Protein AF-A0A7S0HES2-F1 (afdb_monomer_lite)

Foldseek 3Di:
DAVPDPVVVVVLVVVLVVCVVDVPDDDDDDDPDPVVQVVCVSSVNDDDDDDDDDDDDDDDDDDPDDDPDVLVVQLVVVVCCQAPPPADEAEAEDDDDVSLVVSQVVNVVVCVVCPPVGFAEAEAEDDDPDDPVSNCCVVDDADPRYYYYYYYD

Organism: NCBI:txid3032

Sequence (153 aa):
AHERTIHTDVLFSLMKKAATKRPSLKLIVTSATMEAEKYSEYFNKCPVFTVPGRTFPVEVLYTKTPESDYLDAALITVMQIHLAEPPGDILLFLTGQEEIDTACQILFERMKSLGKLAPKLNIFPVYSTLPSEMQTRIFDPTPIGERKVIVAT

Secondary structure (DSSP, 8-state):
-TT--HHHHHHHHHHHHHHHH-TT-------SSS-HHHHHHHTTSPPP-PPPP-PPP------SS--S-HHHHHHHHHHHHHHHSPS--EEEE-SSHHHHHHHHHHHHHHHHHHGGGS--EEEEEE-TTS-HHHHHGGGSPPPTT-EEEEEE-

InterPro domains:
  IPR027417 P-loop containing nucleoside triphosphate hydrolase [G3DSA:3.40.50.300] (1-54)
  IPR027417 P-loop containing nucleoside triphosphate hydrolase [G3DSA:3.40.50.300] (55-153)
  IPR027417 P-loop containing nucleoside triphosphate hydrolase [SSF52540] (1-153)

Structure (mmCIF, N/CA/C/O backbone):
data_AF-A0A7S0HES2-F1
#
_entry.id   AF-A0A7S0HES2-F1
#
loop_
_atom_site.group_PDB
_atom_site.id
_atom_site.type_symbol
_atom_site.label_atom_id
_atom_site.label_alt_id
_atom_site.label_comp_id
_atom_site.label_asym_id
_atom_site.label_entity_id
_atom_site.label_seq_id
_atom_site.pdbx_PDB_ins_code
_atom_site.Cartn_x
_atom_site.Cartn_y
_atom_site.Cartn_z
_atom_site.occupancy
_atom_site.B_iso_or_equiv
_atom_site.auth_seq_id
_atom_site.auth_comp_id
_atom_site.auth_asym_id
_atom_site.auth_atom_id
_atom_site.pdbx_PDB_model_num
ATOM 1 N N . ALA A 1 1 ? -8.970 -0.747 14.345 1.00 69.19 1 ALA A N 1
ATOM 2 C CA . ALA A 1 1 ? -8.881 -1.939 15.223 1.00 69.19 1 ALA A CA 1
ATOM 3 C C . ALA A 1 1 ? -7.938 -3.014 14.677 1.00 69.19 1 ALA A C 1
ATOM 5 O O . ALA A 1 1 ? -7.226 -3.624 15.461 1.00 69.19 1 ALA A O 1
ATOM 6 N N . HIS A 1 2 ? -7.920 -3.242 13.360 1.00 77.81 2 HIS A N 1
ATOM 7 C CA . HIS A 1 2 ? -7.174 -4.335 12.730 1.00 77.81 2 HIS A CA 1
ATOM 8 C C . HIS A 1 2 ? -5.666 -4.368 13.042 1.00 77.81 2 HIS A C 1
ATOM 10 O O . HIS A 1 2 ? -5.155 -5.432 13.368 1.00 77.81 2 HIS A O 1
ATOM 16 N N . GLU A 1 3 ? -4.990 -3.219 13.014 1.00 73.69 3 GLU A N 1
ATOM 17 C CA . GLU A 1 3 ? -3.535 -3.114 13.229 1.00 73.69 3 GLU A CA 1
ATOM 18 C C . GLU A 1 3 ? -3.081 -3.371 14.678 1.00 73.69 3 GLU A C 1
ATOM 20 O O . GLU A 1 3 ? -1.886 -3.467 14.933 1.00 73.69 3 GLU A O 1
ATOM 25 N N . ARG A 1 4 ? -4.017 -3.481 15.639 1.00 78.88 4 ARG A N 1
ATOM 26 C CA . ARG A 1 4 ? -3.761 -3.864 17.047 1.00 78.88 4 ARG A CA 1
ATOM 27 C C . ARG A 1 4 ? -2.553 -3.170 17.700 1.00 78.88 4 ARG A C 1
ATOM 29 O O . ARG A 1 4 ? -1.735 -3.798 18.365 1.00 78.88 4 ARG A O 1
ATOM 36 N N . THR A 1 5 ? -2.459 -1.849 17.563 1.00 84.94 5 THR A N 1
ATOM 37 C CA . THR A 1 5 ? -1.416 -1.071 18.251 1.00 84.94 5 THR A CA 1
ATOM 38 C C . THR A 1 5 ? -1.645 -1.037 19.769 1.00 84.94 5 THR A C 1
ATOM 40 O O . THR A 1 5 ? -2.787 -1.084 20.233 1.00 84.94 5 THR A O 1
ATOM 43 N N . ILE A 1 6 ? -0.574 -0.868 20.560 1.00 87.31 6 ILE A N 1
ATOM 44 C CA . ILE A 1 6 ? -0.656 -0.753 22.035 1.00 87.31 6 ILE A CA 1
ATOM 45 C C . ILE A 1 6 ? -1.639 0.350 22.446 1.00 87.31 6 ILE A C 1
ATOM 47 O O . ILE A 1 6 ? -2.464 0.162 23.339 1.00 87.31 6 ILE A O 1
ATOM 51 N N . HIS A 1 7 ? -1.590 1.495 21.761 1.00 88.44 7 HIS A N 1
ATOM 52 C CA . HIS A 1 7 ? -2.504 2.607 22.006 1.00 88.44 7 HIS A CA 1
ATOM 53 C C . HIS A 1 7 ? -3.968 2.210 21.791 1.00 88.44 7 HIS A C 1
ATOM 55 O O . HIS A 1 7 ? -4.820 2.570 22.604 1.00 88.44 7 HIS A O 1
ATOM 61 N N . THR A 1 8 ? -4.258 1.437 20.740 1.00 89.31 8 THR A N 1
ATOM 62 C CA . THR A 1 8 ? -5.613 0.948 20.451 1.00 89.31 8 THR A CA 1
ATOM 63 C C . THR A 1 8 ? -6.108 0.006 21.547 1.00 89.31 8 THR A C 1
ATOM 65 O O . THR A 1 8 ? -7.229 0.166 22.028 1.00 89.31 8 THR A O 1
ATOM 68 N N . ASP A 1 9 ? -5.272 -0.928 22.001 1.00 88.44 9 ASP A N 1
ATOM 69 C CA . ASP A 1 9 ? -5.650 -1.907 23.028 1.00 88.44 9 ASP A CA 1
ATOM 70 C C . ASP A 1 9 ? -5.873 -1.245 24.402 1.00 88.44 9 ASP A C 1
ATOM 72 O O . ASP A 1 9 ? -6.863 -1.529 25.090 1.00 88.44 9 ASP A O 1
ATOM 76 N N . VAL A 1 10 ? -5.016 -0.288 24.783 1.00 93.12 10 VAL A N 1
ATOM 77 C CA . VAL A 1 10 ? -5.221 0.525 25.994 1.00 93.12 10 VAL A CA 1
ATOM 78 C C . VAL A 1 10 ? -6.516 1.329 25.877 1.00 93.12 10 VAL A C 1
ATOM 80 O O . VAL A 1 10 ? -7.336 1.301 26.802 1.00 93.12 10 VAL A O 1
ATOM 83 N N . LEU A 1 11 ? -6.747 1.984 24.734 1.00 93.88 11 LEU A N 1
ATOM 84 C CA . LEU A 1 11 ? -7.965 2.750 24.482 1.00 93.88 11 LEU A CA 1
ATOM 85 C C . LEU A 1 11 ? -9.216 1.868 24.586 1.00 93.88 11 LEU A C 1
ATOM 87 O O . LEU A 1 11 ? -10.184 2.275 25.222 1.00 93.88 11 LEU A O 1
ATOM 91 N N . PHE A 1 12 ? -9.203 0.646 24.051 1.00 93.25 12 PHE A N 1
ATOM 92 C CA . PHE A 1 12 ? -10.327 -0.288 24.163 1.00 93.25 12 PHE A CA 1
ATOM 93 C C . PHE A 1 12 ? -10.657 -0.632 25.613 1.00 93.25 12 PHE A C 1
ATOM 95 O O . PHE A 1 12 ? -11.827 -0.578 26.005 1.00 93.25 12 PHE A O 1
ATOM 102 N N . SER A 1 13 ? -9.638 -0.898 26.433 1.00 92.88 13 SER A N 1
ATOM 103 C CA . SER A 1 13 ? -9.838 -1.197 27.854 1.00 92.88 13 SER A CA 1
ATOM 104 C C . SER A 1 13 ? -10.454 -0.020 28.625 1.00 92.88 13 SER A C 1
ATOM 106 O O . SER A 1 13 ? -11.351 -0.213 29.455 1.00 92.88 13 SER A O 1
ATOM 108 N N . LEU A 1 14 ? -10.020 1.208 28.318 1.00 95.75 14 LEU A N 1
ATOM 109 C CA . LEU A 1 14 ? -10.524 2.436 28.930 1.00 95.75 14 LEU A CA 1
ATOM 110 C C . LEU A 1 14 ? -11.947 2.739 28.462 1.00 95.75 14 LEU A C 1
ATOM 112 O O . LEU A 1 14 ? -12.828 2.979 29.288 1.00 95.75 14 LEU A O 1
ATOM 116 N N . MET A 1 15 ? -12.196 2.665 27.153 1.00 95.19 15 MET A N 1
ATOM 117 C CA . MET A 1 15 ? -13.497 2.969 26.559 1.00 95.19 15 MET A CA 1
ATOM 118 C C . MET A 1 15 ? -14.563 1.959 26.980 1.00 95.19 15 MET A C 1
ATOM 120 O O . MET A 1 15 ? -15.687 2.368 27.267 1.00 95.19 15 MET A O 1
ATOM 124 N N . LYS A 1 16 ? -14.218 0.672 27.137 1.00 93.56 16 LYS A N 1
ATOM 125 C CA . LYS A 1 16 ? -15.136 -0.339 27.688 1.00 93.56 16 LYS A CA 1
ATOM 126 C C . LYS A 1 16 ? -15.610 0.034 29.098 1.00 93.56 16 LYS A C 1
ATOM 128 O O . LYS A 1 16 ? -16.801 -0.046 29.384 1.00 93.56 16 LYS A O 1
ATOM 133 N N . LYS A 1 17 ? -14.698 0.482 29.973 1.00 94.38 17 LYS A N 1
ATOM 134 C CA . LYS A 1 17 ? -15.035 0.946 31.335 1.00 94.38 17 LYS A CA 1
ATOM 135 C C . LYS A 1 17 ? -15.757 2.297 31.340 1.00 94.38 17 LYS A C 1
ATOM 137 O O . LYS A 1 17 ? -16.583 2.547 32.212 1.00 94.38 17 LYS A O 1
ATOM 142 N N . ALA A 1 18 ? -15.435 3.188 30.407 1.00 95.50 18 ALA A N 1
ATOM 143 C CA . ALA A 1 18 ? -16.074 4.497 30.310 1.00 95.50 18 ALA A CA 1
ATOM 144 C C . ALA A 1 18 ? -17.525 4.382 29.823 1.00 95.50 18 ALA A C 1
ATOM 146 O O . ALA A 1 18 ? -18.405 5.040 30.376 1.00 95.50 18 ALA A O 1
ATOM 147 N N . ALA A 1 19 ? -17.787 3.510 28.846 1.00 93.44 19 ALA A N 1
ATOM 148 C CA . ALA A 1 19 ? -19.120 3.278 28.297 1.00 93.44 19 ALA A CA 1
ATOM 149 C C . ALA A 1 19 ? -20.110 2.752 29.350 1.00 93.44 19 ALA A C 1
ATOM 151 O O . ALA A 1 19 ? -21.275 3.135 29.328 1.00 93.44 19 ALA A O 1
ATOM 152 N N . THR A 1 20 ? -19.656 1.948 30.322 1.00 90.12 20 THR A N 1
ATOM 153 C CA . THR A 1 20 ? -20.523 1.485 31.422 1.00 90.12 20 THR A CA 1
ATOM 154 C C . THR A 1 20 ? -20.836 2.581 32.441 1.00 90.12 20 THR A C 1
ATOM 156 O O . THR A 1 20 ? -21.916 2.577 33.025 1.00 90.12 20 THR A O 1
ATOM 159 N N . LYS A 1 21 ? -19.920 3.534 32.654 1.00 95.56 21 LYS A N 1
ATOM 160 C CA . LYS A 1 21 ? -20.103 4.650 33.601 1.00 95.56 21 LYS A CA 1
ATOM 161 C C . LYS A 1 21 ? -20.844 5.844 33.005 1.00 95.56 21 LYS A C 1
ATOM 163 O O . LYS A 1 21 ? -21.428 6.624 33.752 1.00 95.56 21 LYS A O 1
ATOM 168 N N . ARG A 1 22 ? -20.797 6.022 31.682 1.00 96.94 22 ARG A N 1
ATOM 169 C CA . ARG A 1 22 ? -21.390 7.167 30.985 1.00 96.94 22 ARG A CA 1
ATOM 170 C C . ARG A 1 22 ? -22.344 6.690 29.883 1.00 96.94 22 ARG A C 1
ATOM 172 O O . ARG A 1 22 ? -21.917 6.605 28.734 1.00 96.94 22 ARG A O 1
ATOM 179 N N . PRO A 1 23 ? -23.635 6.461 30.192 1.00 92.38 23 PRO A N 1
ATOM 180 C CA . PRO A 1 23 ? -24.612 5.934 29.230 1.00 92.38 23 PRO A CA 1
ATOM 181 C C . PRO A 1 23 ? -24.808 6.788 27.968 1.00 92.38 23 PRO A C 1
ATOM 183 O O . PRO A 1 23 ? -25.241 6.283 26.939 1.00 92.38 23 PRO A O 1
ATOM 186 N N . SER A 1 24 ? -24.482 8.085 28.022 1.00 96.50 24 SER A N 1
ATOM 187 C CA . SER A 1 24 ? -24.521 8.977 26.856 1.00 96.50 24 SER A CA 1
ATOM 188 C C . SER A 1 24 ? -23.344 8.794 25.885 1.00 96.50 24 SER A C 1
ATOM 190 O O . SER A 1 24 ? -23.390 9.313 24.770 1.00 96.50 24 SER A O 1
ATOM 192 N N . LEU A 1 25 ? -22.278 8.080 26.274 1.00 95.56 25 LEU A N 1
ATOM 193 C CA . LEU A 1 25 ? -21.149 7.774 25.396 1.00 95.56 25 LEU A CA 1
ATOM 194 C C . LEU A 1 25 ? -21.524 6.654 24.420 1.00 95.56 25 LEU A C 1
ATOM 196 O O . LEU A 1 25 ? -21.838 5.543 24.835 1.00 95.56 25 LEU A O 1
ATOM 200 N N . LYS A 1 26 ? -21.395 6.924 23.120 1.00 94.00 26 LYS A N 1
ATOM 201 C CA . LYS A 1 26 ? -21.482 5.906 22.068 1.00 94.00 26 LYS A CA 1
ATOM 202 C C . LYS A 1 26 ? -20.077 5.559 21.579 1.00 94.00 26 LYS A C 1
ATOM 204 O O . LYS A 1 26 ? -19.277 6.460 21.339 1.00 94.00 26 LYS A O 1
ATOM 209 N N . LEU A 1 27 ? -19.789 4.267 21.439 1.00 93.12 27 LEU A N 1
ATOM 210 C CA . LEU A 1 27 ? -18.521 3.748 20.927 1.00 93.12 27 LEU A CA 1
ATOM 211 C C . LEU A 1 27 ? -18.782 2.992 19.625 1.00 93.12 27 LEU A C 1
ATOM 213 O O . LEU A 1 27 ? -19.614 2.090 19.596 1.00 93.12 27 LEU A O 1
ATOM 217 N N . ILE A 1 28 ? -18.058 3.358 18.569 1.00 93.94 28 ILE A N 1
ATOM 218 C CA . ILE A 1 28 ? -1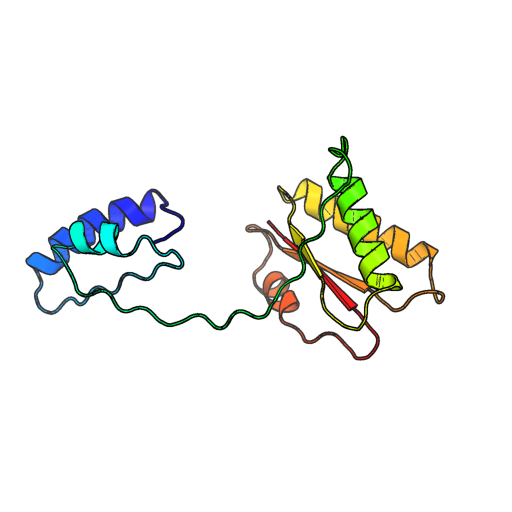8.056 2.654 17.286 1.00 93.94 28 ILE A CA 1
ATOM 219 C C . ILE A 1 28 ? -16.637 2.141 17.064 1.00 93.94 28 ILE A C 1
ATOM 221 O O . ILE A 1 28 ? -15.686 2.920 17.102 1.00 93.94 28 ILE A O 1
ATOM 225 N N . VAL A 1 29 ? -16.497 0.834 16.852 1.00 91.75 29 VAL A N 1
ATOM 226 C CA . VAL A 1 29 ? -15.213 0.190 16.562 1.00 91.75 29 VAL A CA 1
ATOM 227 C C . VAL A 1 29 ? -15.221 -0.250 15.105 1.00 91.75 29 VAL A C 1
ATOM 229 O O . VAL A 1 29 ? -16.055 -1.057 14.710 1.00 91.75 29 VAL A O 1
ATOM 232 N N . THR A 1 30 ? -14.294 0.278 14.309 1.00 91.38 30 THR A N 1
ATOM 233 C CA . THR A 1 30 ? -14.131 -0.084 12.896 1.00 91.38 30 THR A CA 1
ATOM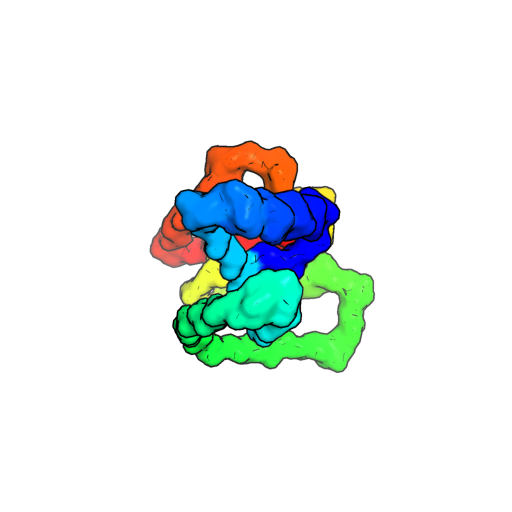 234 C C . THR A 1 30 ? -12.936 -1.027 12.706 1.00 91.38 30 THR A C 1
ATOM 236 O O . THR A 1 30 ? -11.850 -0.838 13.278 1.00 91.38 30 THR A O 1
ATOM 239 N N . SER A 1 31 ? -13.137 -2.075 11.904 1.00 86.19 31 SER A N 1
ATOM 240 C CA . SER A 1 31 ? -12.114 -3.055 11.525 1.00 86.19 31 SER A CA 1
ATOM 241 C C . SER A 1 31 ? -12.253 -3.419 10.050 1.00 86.19 31 SER A C 1
ATOM 243 O O . SER A 1 31 ? -13.369 -3.493 9.547 1.00 86.19 31 SER A O 1
ATOM 245 N N . ALA A 1 32 ? -11.123 -3.655 9.384 1.00 82.25 32 ALA A N 1
ATOM 246 C CA . ALA A 1 32 ? -11.074 -4.119 7.997 1.00 82.25 32 ALA A CA 1
ATOM 247 C C . ALA A 1 32 ? -11.096 -5.657 7.874 1.00 82.25 32 ALA A C 1
ATOM 249 O O . ALA A 1 32 ? -11.211 -6.181 6.772 1.00 82.25 32 ALA A O 1
ATOM 250 N N . THR A 1 33 ? -10.981 -6.390 8.988 1.00 72.50 33 THR A N 1
ATOM 251 C CA . THR A 1 33 ? -10.950 -7.861 8.993 1.00 72.50 33 THR A CA 1
ATOM 252 C C . THR A 1 33 ? -12.277 -8.506 9.340 1.00 72.50 33 THR A C 1
ATOM 254 O O . THR A 1 33 ? -13.093 -7.936 10.062 1.00 72.50 33 THR A O 1
ATOM 257 N N . MET A 1 34 ? -12.412 -9.768 8.919 1.00 61.31 34 MET A N 1
ATOM 258 C CA . MET A 1 34 ? -13.519 -10.655 9.283 1.00 61.31 34 MET A CA 1
ATOM 259 C C . MET A 1 34 ? -13.488 -11.139 10.742 1.00 61.31 34 MET A C 1
ATOM 261 O O . MET A 1 34 ? -14.321 -11.946 11.105 1.00 61.31 34 MET A O 1
ATOM 265 N N . GLU A 1 35 ? -12.563 -10.686 11.597 1.00 78.19 35 GLU A N 1
ATOM 266 C CA . GLU A 1 35 ? -12.520 -11.107 13.012 1.00 78.19 35 GLU A CA 1
ATOM 267 C C . GLU A 1 35 ? -13.421 -10.248 13.924 1.00 78.19 35 GLU A C 1
ATOM 269 O O . GLU A 1 35 ? -13.092 -9.980 15.086 1.00 78.19 35 GLU A O 1
ATOM 274 N N . ALA A 1 36 ? -14.540 -9.750 13.397 1.00 84.81 36 ALA A N 1
ATOM 275 C CA . ALA A 1 36 ? -15.434 -8.837 14.107 1.00 84.81 36 ALA A CA 1
ATOM 276 C C . ALA A 1 36 ? -16.042 -9.474 15.371 1.00 84.81 36 ALA A C 1
ATOM 278 O O . ALA A 1 36 ? -16.318 -8.784 16.356 1.00 84.81 36 ALA A O 1
ATOM 279 N N . GLU A 1 37 ? -16.178 -10.797 15.376 1.00 88.25 37 GLU A N 1
ATOM 280 C CA . GLU A 1 37 ? -16.730 -11.604 16.460 1.00 88.25 37 GLU A CA 1
ATOM 281 C C . GLU A 1 37 ? -15.886 -11.491 17.732 1.00 88.25 37 GLU A C 1
ATOM 283 O O . GLU A 1 37 ? -16.440 -11.283 18.810 1.00 88.25 37 GLU A O 1
ATOM 288 N N . LYS A 1 38 ? -14.549 -11.507 17.621 1.00 89.50 38 LYS A N 1
ATOM 289 C CA . LYS A 1 38 ? -13.652 -11.349 18.783 1.00 89.50 38 LYS A CA 1
ATOM 290 C C . LYS A 1 38 ? -13.864 -9.997 19.470 1.00 89.50 38 LYS A C 1
ATOM 292 O O . LYS A 1 38 ? -13.853 -9.902 20.699 1.00 89.50 38 LYS A O 1
ATOM 297 N N . TYR A 1 39 ? -14.080 -8.941 18.683 1.00 89.75 39 TYR A N 1
ATOM 298 C CA . TYR A 1 39 ? -14.388 -7.616 19.222 1.00 89.75 39 TYR A CA 1
ATOM 299 C C . TYR A 1 39 ? -15.786 -7.566 19.827 1.00 89.75 39 TYR A C 1
ATOM 301 O O . TYR A 1 39 ? -15.950 -6.990 20.900 1.00 89.75 39 TYR A O 1
ATOM 309 N N . SER A 1 40 ? -16.775 -8.192 19.184 1.00 91.69 40 SER A N 1
ATOM 310 C CA . SER A 1 40 ? -18.125 -8.301 19.735 1.00 91.69 40 SER A CA 1
ATOM 311 C C . SER A 1 40 ? -18.103 -8.960 21.112 1.00 91.69 40 SER A C 1
ATOM 313 O O . SER A 1 40 ? -18.592 -8.372 22.077 1.00 91.69 40 SER A O 1
ATOM 315 N N . GLU A 1 41 ? -17.454 -10.119 21.247 1.00 93.25 41 GLU A N 1
ATOM 316 C CA . GLU A 1 41 ? -17.285 -10.818 22.524 1.00 93.25 41 GLU A CA 1
ATOM 317 C C . GLU A 1 41 ? -16.596 -9.937 23.570 1.00 93.25 41 GLU A C 1
ATOM 319 O O . GLU A 1 41 ? -17.094 -9.795 24.693 1.00 93.25 41 GLU A O 1
ATOM 324 N N . TYR A 1 42 ? -15.501 -9.270 23.191 1.00 92.06 42 TYR A N 1
ATOM 325 C CA . TYR A 1 42 ? -14.800 -8.346 24.079 1.00 92.06 42 TYR A CA 1
ATOM 326 C C . TYR A 1 42 ? -15.691 -7.181 24.533 1.00 92.06 42 TYR A C 1
ATOM 328 O O . TYR A 1 42 ? -15.650 -6.805 25.706 1.00 92.06 42 TYR A O 1
ATOM 336 N N . PHE A 1 43 ? -16.528 -6.627 23.656 1.00 93.31 43 PHE A N 1
ATOM 337 C CA . PHE A 1 43 ? -17.452 -5.528 23.950 1.00 93.31 43 PHE A CA 1
ATOM 338 C C . PHE A 1 43 ? -18.860 -6.018 24.331 1.00 93.31 43 PHE A C 1
ATOM 340 O O . PHE A 1 43 ? -19.862 -5.400 23.979 1.00 93.31 43 PHE A O 1
ATOM 347 N N . ASN A 1 44 ? -18.935 -7.087 25.132 1.00 91.69 44 ASN A N 1
ATOM 348 C CA . ASN A 1 44 ? -20.171 -7.604 25.736 1.00 91.69 44 ASN A CA 1
ATOM 349 C C . ASN A 1 44 ? -21.226 -8.049 24.704 1.00 91.69 44 ASN A C 1
ATOM 351 O O . ASN A 1 44 ? -22.411 -7.762 24.864 1.00 91.69 44 ASN A O 1
ATOM 355 N N . LYS A 1 45 ? -20.796 -8.759 23.657 1.00 93.81 45 LYS A N 1
ATOM 356 C CA . LYS A 1 45 ? -21.631 -9.221 22.535 1.00 93.81 45 LYS A CA 1
ATOM 357 C C . LYS A 1 45 ? -22.334 -8.068 21.810 1.00 93.81 45 LYS A C 1
ATOM 359 O O . LYS A 1 45 ? -23.523 -8.150 21.503 1.00 93.81 45 LYS A O 1
ATOM 364 N N . CYS A 1 46 ? -21.616 -6.968 21.567 1.00 93.12 46 CYS A N 1
ATOM 365 C CA . CYS A 1 46 ? -22.184 -5.834 20.842 1.00 93.12 46 CYS A CA 1
ATOM 366 C C . CYS A 1 46 ? -22.565 -6.226 19.399 1.00 93.12 46 CYS A C 1
ATOM 368 O O . CYS A 1 46 ? -21.902 -7.084 18.808 1.00 93.12 46 CYS A O 1
ATOM 370 N N . PRO A 1 47 ? -23.586 -5.591 18.797 1.00 94.38 47 PRO A N 1
ATOM 371 C CA . PRO A 1 47 ? -23.960 -5.865 17.414 1.00 94.38 47 PRO A CA 1
ATOM 372 C C . PRO A 1 47 ? -22.792 -5.643 16.450 1.00 94.38 47 PRO A C 1
ATOM 374 O O . PRO A 1 47 ? -22.049 -4.668 16.579 1.00 94.38 47 PRO A O 1
ATOM 377 N N . VAL A 1 48 ? -22.662 -6.535 15.470 1.00 93.06 48 VAL A N 1
ATOM 378 C CA . VAL A 1 48 ? -21.696 -6.413 14.375 1.00 93.06 48 VAL A CA 1
ATOM 379 C C . VAL A 1 48 ? -22.434 -5.933 13.134 1.00 93.06 48 VAL A C 1
ATOM 381 O O . VAL A 1 48 ? -23.474 -6.480 12.771 1.00 93.06 48 VAL A O 1
ATOM 384 N N . PHE A 1 49 ? -21.893 -4.903 12.489 1.00 91.69 49 PHE A N 1
ATOM 385 C CA . PHE A 1 49 ? -22.396 -4.395 11.220 1.00 91.69 49 PHE A CA 1
ATOM 386 C C . PHE A 1 49 ? -21.321 -4.561 10.149 1.00 91.69 49 PHE A C 1
ATOM 388 O O . PHE A 1 49 ? -20.251 -3.958 10.244 1.00 91.69 49 PHE A O 1
ATOM 395 N N . THR A 1 50 ? -21.619 -5.371 9.136 1.00 89.12 50 THR A N 1
ATOM 396 C CA . THR A 1 50 ? -20.696 -5.669 8.038 1.00 89.12 50 THR A CA 1
ATOM 397 C C . THR A 1 50 ? -21.109 -4.891 6.800 1.00 89.12 50 THR A C 1
ATOM 399 O O . THR A 1 50 ? -22.223 -5.045 6.303 1.00 89.12 50 THR A O 1
ATOM 402 N N . VAL A 1 51 ? -20.195 -4.076 6.279 1.00 87.19 51 VAL A N 1
ATOM 403 C CA . VAL A 1 51 ? -20.360 -3.448 4.967 1.00 87.19 51 VAL A CA 1
ATOM 404 C C . VAL A 1 51 ? -19.774 -4.403 3.926 1.00 87.19 51 VAL A C 1
ATOM 406 O O . VAL A 1 51 ? -18.580 -4.694 4.006 1.00 87.19 51 VAL A O 1
ATOM 409 N N . PRO A 1 52 ? -20.570 -4.919 2.971 1.00 83.12 52 PRO A N 1
ATOM 410 C CA . PRO A 1 52 ? -20.040 -5.793 1.937 1.00 83.12 52 PRO A CA 1
ATOM 411 C C . PRO A 1 52 ? -19.023 -5.022 1.094 1.00 83.12 52 PRO A C 1
ATOM 413 O O . PRO A 1 52 ? -19.320 -3.952 0.555 1.00 83.12 52 PRO A O 1
ATOM 416 N N . GLY A 1 53 ? -17.812 -5.567 0.996 1.00 80.00 53 GLY A N 1
ATOM 417 C CA . GLY A 1 53 ? -16.795 -5.042 0.097 1.00 80.00 53 GLY A CA 1
ATOM 418 C C . GLY A 1 53 ? -17.222 -5.208 -1.361 1.00 80.00 53 GLY A C 1
ATOM 419 O O . GLY A 1 53 ? -17.926 -6.153 -1.716 1.00 80.00 53 GLY A O 1
ATOM 420 N N . ARG A 1 54 ? -16.774 -4.291 -2.218 1.00 81.75 54 ARG A N 1
ATOM 421 C CA . ARG A 1 54 ? -16.770 -4.501 -3.667 1.00 81.75 54 ARG A CA 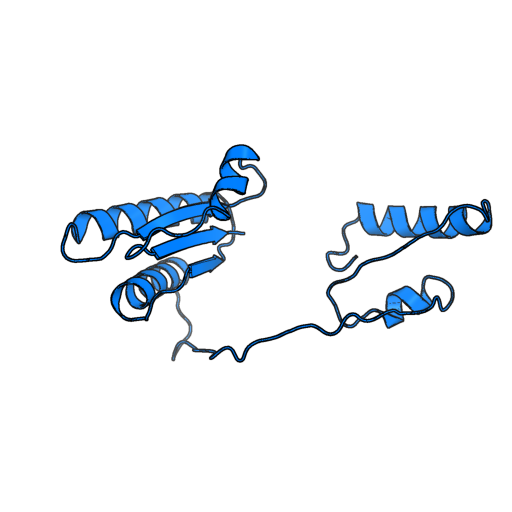1
ATOM 422 C C . ARG A 1 54 ? -15.354 -4.884 -4.054 1.00 81.75 54 ARG A C 1
ATOM 424 O O . ARG A 1 54 ? -14.468 -4.037 -4.023 1.00 81.75 54 ARG A O 1
ATOM 431 N N . THR A 1 55 ? -15.143 -6.154 -4.365 1.00 83.00 55 THR A N 1
ATOM 432 C CA . THR A 1 55 ? -13.892 -6.621 -4.956 1.00 83.00 55 THR A CA 1
ATOM 433 C C . THR A 1 55 ? -14.079 -6.763 -6.459 1.00 83.00 55 THR A C 1
ATOM 435 O O . THR A 1 55 ? -15.167 -7.079 -6.943 1.00 83.00 55 THR A O 1
ATOM 438 N N . PHE A 1 56 ? -13.012 -6.501 -7.201 1.00 88.12 56 PHE A N 1
ATOM 439 C CA . PHE A 1 56 ? -12.911 -6.861 -8.608 1.00 88.12 56 PHE A CA 1
ATOM 440 C C . PHE A 1 56 ? -12.032 -8.111 -8.706 1.00 88.12 56 PHE A C 1
ATOM 442 O O . PHE A 1 56 ? -11.197 -8.322 -7.821 1.00 88.12 56 PHE A O 1
ATOM 449 N N . PRO A 1 57 ? -12.221 -8.971 -9.718 1.00 92.00 57 PRO A N 1
ATOM 450 C CA . PRO A 1 57 ? -11.304 -10.079 -9.941 1.00 92.00 57 PRO A CA 1
ATOM 451 C C . PRO A 1 57 ? -9.893 -9.528 -10.175 1.00 92.00 57 PRO A C 1
ATOM 453 O O . PRO A 1 57 ? -9.706 -8.628 -10.991 1.00 92.00 57 PRO A O 1
ATOM 456 N N . VAL A 1 58 ? -8.918 -10.062 -9.441 1.00 93.06 58 VAL A N 1
ATOM 457 C CA . VAL A 1 58 ? -7.497 -9.725 -9.575 1.00 93.06 58 VAL A CA 1
ATOM 458 C C . VAL A 1 58 ? -6.766 -10.993 -9.982 1.00 93.06 58 VAL A C 1
ATOM 460 O O . VAL A 1 58 ? -6.879 -12.017 -9.307 1.00 93.06 58 VAL A O 1
ATOM 463 N N . GLU A 1 59 ? -6.043 -10.931 -11.094 1.00 95.31 59 GLU A N 1
ATOM 464 C CA . GLU A 1 59 ? -5.147 -12.005 -11.506 1.00 95.31 59 GLU A CA 1
ATOM 465 C C . GLU A 1 59 ? -3.885 -11.985 -10.638 1.00 95.31 59 GLU A C 1
ATOM 467 O O . GLU A 1 59 ? -3.296 -10.929 -10.407 1.00 95.31 59 GLU A O 1
ATOM 472 N N . VAL A 1 60 ? -3.483 -13.155 -10.137 1.00 96.31 60 VAL A N 1
ATOM 473 C CA . VAL A 1 60 ? -2.303 -13.301 -9.280 1.00 96.31 60 VAL A CA 1
ATOM 474 C C . VAL A 1 60 ? -1.233 -14.067 -10.040 1.00 96.31 60 VAL A C 1
ATOM 476 O O . VAL A 1 60 ? -1.432 -15.221 -10.420 1.00 96.31 60 VAL A O 1
ATOM 479 N N . LEU A 1 61 ? -0.090 -13.416 -10.236 1.00 96.44 61 LEU A N 1
ATOM 480 C CA . LEU A 1 61 ? 1.075 -13.977 -10.907 1.00 96.44 61 LEU A CA 1
ATOM 481 C C . LEU A 1 61 ? 2.153 -14.309 -9.871 1.00 96.44 61 LEU A C 1
ATOM 483 O O . LEU A 1 61 ? 2.376 -13.551 -8.928 1.00 96.44 61 LEU A O 1
ATOM 487 N N . TYR A 1 62 ? 2.831 -15.439 -10.065 1.00 96.62 62 TYR A N 1
ATOM 488 C CA . TYR A 1 62 ? 3.904 -15.912 -9.191 1.00 96.62 62 TYR A CA 1
ATOM 489 C C . TYR A 1 62 ? 5.199 -16.063 -9.982 1.00 96.62 62 TYR A C 1
ATOM 491 O O . TYR A 1 62 ? 5.186 -16.472 -11.147 1.00 96.62 62 TYR A O 1
ATOM 499 N N . THR A 1 63 ? 6.331 -15.790 -9.338 1.00 96.25 63 THR A N 1
ATOM 500 C CA . THR A 1 63 ? 7.632 -16.152 -9.898 1.00 96.25 63 THR A CA 1
ATOM 501 C C . THR A 1 63 ? 7.759 -17.675 -9.960 1.00 96.25 63 THR A C 1
ATOM 503 O O . THR A 1 63 ? 7.179 -18.410 -9.159 1.00 96.25 63 THR A O 1
ATOM 506 N N . LYS A 1 64 ? 8.517 -18.184 -10.938 1.00 95.19 64 LYS A N 1
ATOM 507 C CA . LYS A 1 64 ? 8.731 -19.637 -11.085 1.00 95.19 64 LYS A CA 1
ATOM 508 C C . LYS A 1 64 ? 9.584 -20.208 -9.954 1.00 95.19 64 LYS A C 1
ATOM 510 O O . LYS A 1 64 ? 9.435 -21.372 -9.594 1.00 95.19 64 LYS A O 1
ATOM 515 N N . THR A 1 65 ? 10.490 -19.392 -9.432 1.00 96.31 65 THR A N 1
ATOM 516 C CA . THR A 1 65 ? 11.426 -19.724 -8.360 1.00 96.31 65 THR A CA 1
ATOM 517 C C . THR A 1 65 ? 11.539 -18.544 -7.395 1.00 96.31 65 THR A C 1
ATOM 519 O O . THR A 1 65 ? 11.222 -17.417 -7.781 1.00 96.31 65 THR A O 1
ATOM 522 N N . PRO A 1 66 ? 11.981 -18.769 -6.147 1.00 96.38 66 PRO A N 1
ATOM 523 C CA . PRO A 1 66 ? 12.285 -17.680 -5.224 1.00 96.38 66 PRO A CA 1
ATOM 524 C C . PRO A 1 66 ? 13.354 -16.743 -5.798 1.00 96.38 66 PRO A C 1
ATOM 526 O O . PRO A 1 66 ? 14.373 -17.214 -6.302 1.00 96.38 66 PRO A O 1
ATOM 529 N N . GLU A 1 67 ? 13.125 -15.436 -5.693 1.00 95.94 67 GLU A N 1
ATOM 530 C CA . GLU A 1 67 ? 14.080 -14.407 -6.109 1.00 95.94 67 GLU A CA 1
ATOM 531 C C . GLU A 1 67 ? 15.015 -14.063 -4.946 1.00 95.94 67 GLU A C 1
ATOM 533 O O . GLU A 1 67 ? 14.559 -13.812 -3.830 1.00 95.94 67 GLU A O 1
ATOM 538 N N . SER A 1 68 ? 16.327 -14.059 -5.194 1.00 95.56 68 SER A N 1
ATOM 539 C CA . SER A 1 68 ? 17.319 -13.681 -4.177 1.00 95.56 68 SER A CA 1
ATOM 540 C C . SER A 1 68 ? 17.368 -12.173 -3.935 1.00 95.56 68 SER A C 1
ATOM 542 O O . SER A 1 68 ? 17.690 -11.747 -2.830 1.00 95.56 68 SER A O 1
ATOM 544 N N . ASP A 1 69 ? 17.052 -11.384 -4.964 1.00 96.44 69 ASP A N 1
ATOM 545 C CA . ASP A 1 69 ? 16.940 -9.927 -4.906 1.00 96.44 69 ASP A CA 1
ATOM 546 C C . ASP A 1 69 ? 15.513 -9.527 -5.300 1.00 96.44 69 ASP A C 1
ATOM 548 O O . ASP A 1 69 ? 15.180 -9.365 -6.476 1.00 96.44 69 ASP A O 1
ATOM 552 N N . TYR A 1 70 ? 14.638 -9.423 -4.298 1.00 96.44 70 TYR A N 1
ATOM 553 C CA . TYR A 1 70 ? 13.245 -9.050 -4.536 1.00 96.44 70 TYR A CA 1
ATOM 554 C C . TYR A 1 70 ? 13.106 -7.594 -4.988 1.00 96.44 70 TYR A C 1
ATOM 556 O O . TYR A 1 70 ? 12.120 -7.269 -5.649 1.00 96.44 70 TYR A O 1
ATOM 564 N N . LEU A 1 71 ? 14.057 -6.720 -4.632 1.00 96.50 71 LEU A N 1
ATOM 565 C CA . LEU A 1 71 ? 14.002 -5.311 -4.993 1.00 96.50 71 LEU A CA 1
ATOM 566 C C . LEU A 1 71 ? 14.202 -5.178 -6.500 1.00 96.50 71 LEU A C 1
ATOM 568 O O . LEU A 1 71 ? 13.346 -4.607 -7.175 1.00 96.50 71 LEU A O 1
ATOM 572 N N . ASP A 1 72 ? 15.265 -5.765 -7.052 1.00 96.38 72 ASP A N 1
ATOM 573 C CA . ASP A 1 72 ? 15.489 -5.726 -8.500 1.00 96.38 72 ASP A CA 1
ATOM 574 C C . ASP A 1 72 ? 14.354 -6.415 -9.273 1.00 96.38 72 ASP A C 1
ATOM 576 O O . ASP A 1 72 ? 13.823 -5.838 -10.228 1.00 96.38 72 ASP A O 1
ATOM 580 N N . ALA A 1 73 ? 13.895 -7.583 -8.810 1.00 97.50 73 ALA A N 1
ATOM 581 C CA . ALA A 1 73 ? 12.768 -8.292 -9.419 1.00 97.50 73 ALA A CA 1
ATOM 582 C C . ALA A 1 73 ? 11.481 -7.444 -9.435 1.00 97.50 73 ALA A C 1
ATOM 584 O O . ALA A 1 73 ? 10.775 -7.383 -10.451 1.00 97.50 73 ALA A O 1
ATOM 585 N N . ALA A 1 74 ? 11.187 -6.733 -8.344 1.00 97.94 74 ALA A N 1
ATOM 586 C CA . ALA A 1 74 ? 10.047 -5.830 -8.267 1.00 97.94 74 ALA A CA 1
ATOM 587 C C . ALA A 1 74 ? 10.192 -4.648 -9.236 1.00 97.94 74 ALA A C 1
ATOM 589 O O . ALA A 1 74 ? 9.255 -4.335 -9.972 1.00 97.94 74 ALA A O 1
ATOM 590 N N . LEU A 1 75 ? 11.375 -4.032 -9.310 1.00 98.06 75 LEU A N 1
ATOM 591 C CA . LEU A 1 75 ? 11.644 -2.931 -10.237 1.00 98.06 75 LEU A CA 1
ATOM 592 C C . LEU A 1 75 ? 11.553 -3.367 -11.704 1.00 98.06 75 LEU A C 1
ATOM 594 O O . LEU A 1 75 ? 11.054 -2.614 -12.542 1.00 98.06 75 LEU A O 1
ATOM 598 N N . ILE A 1 76 ? 12.017 -4.574 -12.035 1.00 97.12 76 ILE A N 1
ATOM 599 C CA . ILE A 1 76 ? 11.847 -5.165 -13.369 1.00 97.12 76 ILE A CA 1
ATOM 600 C C . ILE A 1 76 ? 10.358 -5.348 -13.676 1.00 97.12 76 ILE A C 1
ATOM 602 O O . ILE A 1 76 ? 9.910 -4.966 -14.757 1.00 97.12 76 ILE A O 1
ATOM 606 N N . THR A 1 77 ? 9.586 -5.859 -12.718 1.00 98.12 77 THR A N 1
ATOM 607 C CA . THR A 1 77 ? 8.140 -6.072 -12.872 1.00 98.12 77 THR A CA 1
ATOM 608 C C . THR A 1 77 ? 7.401 -4.752 -13.112 1.00 98.12 77 THR A C 1
ATOM 610 O O . THR A 1 77 ? 6.591 -4.665 -14.033 1.00 98.12 77 THR A O 1
ATOM 613 N N . VAL A 1 78 ? 7.732 -3.686 -12.371 1.00 98.31 78 VAL A N 1
ATOM 614 C CA . VAL A 1 78 ? 7.185 -2.332 -12.603 1.00 98.31 78 VAL A CA 1
ATOM 615 C C . VAL A 1 78 ? 7.448 -1.871 -14.038 1.00 98.31 78 VAL A C 1
ATOM 617 O O . VAL A 1 78 ? 6.540 -1.371 -14.702 1.00 98.31 78 VAL A O 1
ATOM 620 N N . MET A 1 79 ? 8.671 -2.059 -14.538 1.00 97.50 79 MET A N 1
ATOM 621 C CA . MET A 1 79 ? 9.035 -1.668 -15.902 1.00 97.50 79 MET A CA 1
ATOM 622 C C . MET A 1 79 ? 8.299 -2.498 -16.959 1.00 97.50 79 MET A C 1
ATOM 624 O O . MET A 1 79 ? 7.846 -1.945 -17.958 1.00 97.50 79 MET A O 1
ATOM 628 N N . GLN A 1 80 ? 8.146 -3.806 -16.744 1.00 96.50 80 GLN A N 1
ATOM 629 C CA . GLN A 1 80 ? 7.392 -4.681 -17.645 1.00 96.50 80 GLN A CA 1
ATOM 630 C C . GLN A 1 80 ? 5.921 -4.265 -17.725 1.00 96.50 80 GLN A C 1
ATOM 632 O O . GLN A 1 80 ? 5.411 -4.061 -18.825 1.00 96.50 80 GLN A O 1
ATOM 637 N N . ILE A 1 81 ? 5.276 -4.047 -16.574 1.00 97.50 81 ILE A N 1
ATOM 638 C CA . ILE A 1 81 ? 3.892 -3.565 -16.505 1.00 97.50 81 ILE A CA 1
ATOM 639 C C . ILE A 1 81 ? 3.768 -2.219 -17.220 1.00 97.50 81 ILE A C 1
ATOM 641 O O . ILE A 1 81 ? 2.869 -2.025 -18.034 1.00 97.50 81 ILE A O 1
ATOM 645 N N . HIS A 1 82 ? 4.693 -1.292 -16.966 1.00 97.06 82 HIS A N 1
ATOM 646 C CA . HIS A 1 82 ? 4.659 0.030 -17.586 1.00 97.06 82 HIS A CA 1
ATOM 647 C C . HIS A 1 82 ? 4.660 -0.022 -19.118 1.00 97.06 82 HIS A C 1
ATOM 649 O O . HIS A 1 82 ? 3.923 0.732 -19.757 1.00 97.06 82 HIS A O 1
ATOM 655 N N . LEU A 1 83 ? 5.461 -0.922 -19.690 1.00 94.81 83 LEU A N 1
ATOM 656 C CA . LEU A 1 83 ? 5.698 -1.014 -21.130 1.00 94.81 83 LEU A CA 1
ATOM 657 C C . LEU A 1 83 ? 4.712 -1.923 -21.878 1.00 94.81 83 LEU A C 1
ATOM 659 O O . LEU A 1 83 ? 4.484 -1.688 -23.063 1.00 94.81 83 LEU A O 1
ATOM 663 N N . ALA A 1 84 ? 4.172 -2.956 -21.228 1.00 95.44 84 ALA A N 1
ATOM 664 C CA . ALA A 1 84 ? 3.394 -4.002 -21.896 1.00 95.44 84 ALA A CA 1
ATOM 665 C C . ALA A 1 84 ? 1.903 -4.014 -21.530 1.00 95.44 84 ALA A C 1
ATOM 667 O O . ALA A 1 84 ? 1.083 -4.402 -22.362 1.00 95.44 84 ALA A O 1
ATOM 668 N N . GLU A 1 85 ? 1.538 -3.590 -20.318 1.00 96.06 85 GLU A N 1
ATOM 669 C CA . GLU A 1 85 ? 0.152 -3.665 -19.847 1.00 96.06 85 GLU A CA 1
ATOM 670 C C . GLU A 1 85 ? -0.674 -2.453 -20.307 1.00 96.06 85 GLU A C 1
ATOM 672 O O . GLU A 1 85 ? -0.124 -1.368 -20.529 1.00 96.06 85 GLU A O 1
ATOM 677 N N . PRO A 1 86 ? -2.011 -2.573 -20.411 1.00 95.00 86 PRO A N 1
ATOM 678 C CA . PRO A 1 86 ? -2.890 -1.441 -20.692 1.00 95.00 86 PRO A CA 1
ATOM 679 C C . PRO A 1 86 ? -2.820 -0.356 -19.595 1.00 95.00 86 PRO A C 1
ATOM 681 O O . PRO A 1 86 ? -2.186 -0.551 -18.549 1.00 95.00 86 PRO A O 1
ATOM 684 N N . PRO A 1 87 ? -3.464 0.811 -19.812 1.00 94.50 87 PRO A N 1
ATOM 685 C CA . PRO A 1 87 ? -3.487 1.893 -18.834 1.00 94.50 87 PRO A CA 1
ATOM 686 C C . PRO A 1 87 ? -3.966 1.442 -17.449 1.00 94.50 87 PRO A C 1
ATOM 688 O O . PRO A 1 87 ? -4.997 0.786 -17.317 1.00 94.50 87 PRO A O 1
ATOM 691 N N . GLY A 1 88 ? -3.222 1.846 -16.421 1.00 95.25 88 GLY A N 1
ATOM 692 C CA . GLY A 1 88 ? -3.492 1.536 -15.021 1.00 95.25 88 GLY A CA 1
ATOM 693 C C . GLY A 1 88 ? -2.291 1.887 -14.147 1.00 95.25 88 GLY A C 1
ATOM 694 O O . GLY A 1 88 ? -1.144 1.688 -14.558 1.00 95.25 88 GLY A O 1
ATOM 695 N N . ASP A 1 89 ? -2.554 2.429 -12.961 1.00 97.56 89 ASP A N 1
ATOM 696 C CA . ASP A 1 89 ? -1.508 2.803 -12.009 1.00 97.56 89 ASP A CA 1
ATOM 697 C C . ASP A 1 89 ? -0.893 1.568 -11.340 1.00 97.56 89 ASP A C 1
ATOM 699 O O . ASP A 1 89 ? -1.518 0.512 -11.238 1.00 97.56 89 ASP A O 1
ATOM 703 N N . ILE A 1 90 ? 0.342 1.715 -10.868 1.00 98.31 90 ILE A N 1
ATOM 704 C CA . ILE A 1 90 ? 1.098 0.664 -10.189 1.00 98.31 90 ILE A CA 1
ATOM 705 C C . ILE A 1 90 ? 1.236 1.032 -8.712 1.00 98.31 90 ILE A C 1
ATOM 707 O O . ILE A 1 90 ? 1.592 2.162 -8.381 1.00 98.31 90 ILE A O 1
ATOM 711 N N . LEU A 1 91 ? 1.002 0.062 -7.830 1.00 98.19 91 LEU A N 1
ATOM 712 C CA . LEU A 1 91 ? 1.315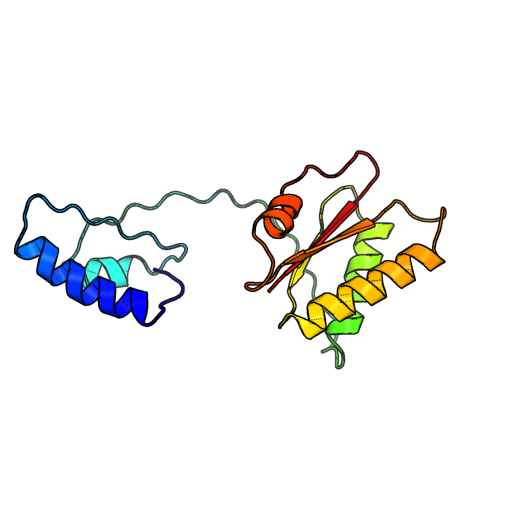 0.155 -6.407 1.00 98.19 91 LEU A CA 1
ATOM 713 C C . LEU A 1 91 ? 2.380 -0.893 -6.070 1.00 98.19 91 LEU A C 1
ATOM 715 O O . LEU A 1 91 ? 2.117 -2.091 -6.150 1.00 98.19 91 LEU A O 1
ATOM 719 N N . LEU A 1 92 ? 3.579 -0.428 -5.726 1.00 98.31 92 LEU A N 1
ATOM 720 C CA . LEU A 1 92 ? 4.712 -1.248 -5.313 1.00 98.31 92 LEU A CA 1
ATOM 721 C C . LEU A 1 92 ? 4.892 -1.136 -3.795 1.00 98.31 92 LEU A C 1
ATOM 723 O O . LEU A 1 92 ? 5.032 -0.030 -3.282 1.00 98.31 92 LEU A O 1
ATOM 727 N N . PHE A 1 93 ? 4.932 -2.271 -3.097 1.00 98.12 93 PHE A N 1
ATOM 728 C CA . PHE A 1 93 ? 5.219 -2.330 -1.664 1.00 98.12 93 PHE A CA 1
ATOM 729 C C . PHE A 1 93 ? 6.695 -2.645 -1.408 1.00 98.12 93 PHE A C 1
ATOM 731 O O . PHE A 1 93 ? 7.207 -3.623 -1.952 1.00 98.12 93 PHE A O 1
ATOM 738 N N . LEU A 1 94 ? 7.354 -1.841 -0.571 1.00 97.50 94 LEU A N 1
ATOM 739 C CA . LEU A 1 94 ? 8.734 -2.021 -0.105 1.00 97.50 94 LEU A CA 1
ATOM 740 C C . LEU A 1 94 ? 8.816 -1.835 1.414 1.00 97.50 94 LEU A C 1
ATOM 742 O O . LEU A 1 94 ? 7.876 -1.360 2.046 1.00 97.50 94 LEU A O 1
ATOM 746 N N . THR A 1 95 ? 9.931 -2.238 2.025 1.00 94.25 95 THR A N 1
ATOM 747 C CA . THR A 1 95 ? 9.974 -2.428 3.486 1.00 94.25 95 THR A CA 1
ATOM 748 C C . THR A 1 95 ? 10.253 -1.152 4.282 1.00 94.25 95 THR A C 1
ATOM 750 O O . THR A 1 95 ? 9.947 -1.091 5.475 1.00 94.25 95 THR A O 1
ATOM 753 N N . GLY A 1 96 ? 10.820 -0.120 3.655 1.00 93.88 96 GLY A N 1
ATOM 754 C CA . GLY A 1 96 ? 11.228 1.084 4.366 1.00 93.88 96 GLY A CA 1
ATOM 755 C C . GLY A 1 96 ? 11.663 2.229 3.465 1.00 93.88 96 GLY A C 1
ATOM 756 O O . GLY A 1 96 ? 11.812 2.083 2.255 1.00 93.88 96 GLY A O 1
ATOM 757 N N . GLN A 1 97 ? 11.886 3.384 4.091 1.00 95.00 97 GLN A N 1
ATOM 758 C CA . GLN A 1 97 ? 12.230 4.628 3.406 1.00 95.00 97 GLN A CA 1
ATOM 759 C C . GLN A 1 97 ? 13.469 4.492 2.503 1.00 95.00 97 GLN A C 1
ATOM 761 O O . GLN A 1 97 ? 13.420 4.914 1.355 1.00 95.00 97 GLN A O 1
ATOM 766 N N . GLU A 1 98 ? 14.555 3.887 2.993 1.00 95.56 98 GLU A N 1
ATOM 767 C CA . GLU A 1 98 ? 15.803 3.748 2.225 1.00 95.56 98 GLU A CA 1
ATOM 768 C C . GLU A 1 98 ? 15.610 2.925 0.942 1.00 95.56 98 GLU A C 1
ATOM 770 O O . GLU A 1 98 ? 16.063 3.327 -0.133 1.00 95.56 98 GLU A O 1
ATOM 775 N N . GLU A 1 99 ? 14.875 1.811 1.027 1.00 96.31 99 GLU A N 1
ATOM 776 C CA . GLU A 1 99 ? 14.520 1.004 -0.145 1.00 96.31 99 GLU A CA 1
ATOM 777 C C . GLU A 1 99 ? 13.624 1.777 -1.111 1.00 96.31 99 GLU A C 1
ATOM 779 O O . GLU A 1 99 ? 13.840 1.719 -2.319 1.00 96.31 99 GLU A O 1
ATOM 784 N N . ILE A 1 100 ? 12.649 2.530 -0.594 1.00 97.50 100 ILE A N 1
ATOM 785 C CA . ILE A 1 100 ? 11.733 3.336 -1.408 1.00 97.50 100 ILE A CA 1
ATOM 786 C C . ILE A 1 100 ? 12.484 4.424 -2.171 1.00 97.50 100 ILE A C 1
ATOM 788 O O . ILE A 1 100 ? 12.300 4.556 -3.383 1.00 97.50 100 ILE A O 1
ATOM 792 N N . ASP A 1 101 ? 13.331 5.192 -1.490 1.00 96.75 101 ASP A N 1
ATOM 793 C CA . ASP A 1 101 ? 14.093 6.274 -2.111 1.00 96.75 101 ASP A CA 1
ATOM 794 C C . ASP A 1 101 ? 15.054 5.703 -3.177 1.00 96.75 101 ASP A C 1
ATOM 796 O O . ASP A 1 101 ? 15.125 6.216 -4.299 1.00 96.75 101 ASP A O 1
ATOM 800 N N . THR A 1 102 ? 15.705 4.570 -2.881 1.00 97.44 102 THR A N 1
ATOM 801 C CA . THR A 1 102 ? 16.578 3.848 -3.824 1.00 97.44 102 THR A CA 1
ATOM 802 C C . THR A 1 102 ? 15.804 3.336 -5.043 1.00 97.44 102 THR A C 1
ATOM 804 O O . THR A 1 102 ? 16.213 3.559 -6.185 1.00 97.44 102 THR A O 1
ATOM 807 N N . ALA A 1 103 ? 14.650 2.703 -4.829 1.00 98.06 103 ALA A N 1
ATOM 808 C CA . ALA A 1 103 ? 13.766 2.217 -5.88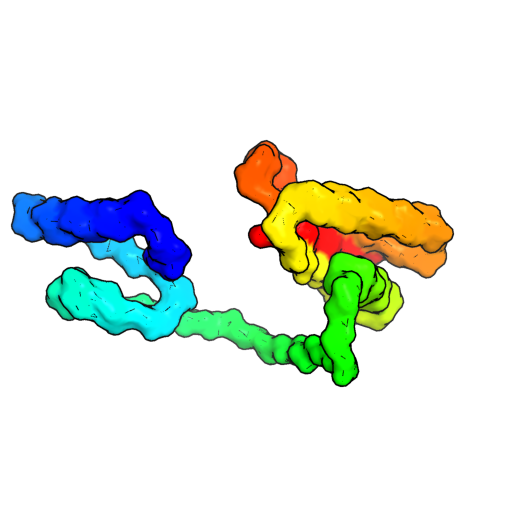4 1.00 98.06 103 ALA A CA 1
ATOM 809 C C . ALA A 1 103 ? 13.303 3.348 -6.807 1.00 98.06 103 ALA A C 1
ATOM 811 O O . ALA A 1 103 ? 13.346 3.213 -8.034 1.00 98.06 103 ALA A O 1
ATOM 812 N N . CYS A 1 104 ? 12.901 4.481 -6.227 1.00 97.81 104 CYS A N 1
ATOM 813 C CA . CYS A 1 104 ? 12.470 5.650 -6.984 1.00 97.81 104 CYS A CA 1
ATOM 814 C C . CYS A 1 104 ? 13.593 6.182 -7.879 1.00 97.81 104 CYS A C 1
ATOM 816 O O . CYS A 1 104 ? 13.351 6.476 -9.053 1.00 97.81 104 CYS A O 1
ATOM 818 N N . GLN A 1 105 ? 14.819 6.258 -7.355 1.00 97.94 105 GLN A N 1
ATOM 819 C CA . GLN A 1 105 ? 15.982 6.706 -8.116 1.00 97.94 105 GLN A CA 1
ATOM 820 C C . GLN A 1 105 ? 16.305 5.757 -9.278 1.00 97.94 105 GLN A C 1
ATOM 822 O O . GLN A 1 105 ? 16.478 6.209 -10.411 1.00 97.94 105 GLN A O 1
ATOM 827 N N . ILE A 1 106 ? 16.319 4.442 -9.035 1.00 97.94 106 ILE A N 1
ATOM 828 C CA . ILE A 1 106 ? 16.594 3.442 -10.078 1.00 97.94 106 ILE A CA 1
ATOM 829 C C . ILE A 1 106 ? 15.524 3.493 -11.177 1.00 97.94 106 ILE A C 1
ATOM 831 O O . ILE A 1 106 ? 15.855 3.483 -12.365 1.00 97.94 106 ILE A O 1
ATOM 835 N N . LEU A 1 107 ? 14.240 3.578 -10.812 1.00 97.69 107 LEU A N 1
ATOM 836 C CA . LEU A 1 107 ? 13.149 3.716 -11.784 1.00 97.69 107 LEU A CA 1
ATOM 837 C C . LEU A 1 107 ? 13.294 4.997 -12.606 1.00 97.69 107 LEU A C 1
ATOM 839 O O . LEU A 1 107 ? 13.133 4.965 -13.827 1.00 97.69 107 LEU A O 1
ATOM 843 N N . PHE A 1 108 ? 13.642 6.112 -11.965 1.00 97.12 108 PHE A N 1
ATOM 844 C CA . PHE A 1 108 ? 13.862 7.378 -12.654 1.00 97.12 108 PHE A CA 1
ATOM 845 C C . PHE A 1 108 ? 15.004 7.280 -13.676 1.00 97.12 108 PHE A C 1
ATOM 847 O O . PHE A 1 108 ? 14.853 7.713 -14.821 1.00 97.12 108 PHE A O 1
ATOM 854 N N . GLU A 1 109 ? 16.125 6.662 -13.305 1.00 96.75 109 GLU A N 1
ATOM 855 C CA . GLU A 1 109 ? 17.266 6.450 -14.200 1.00 96.75 109 GLU A CA 1
ATOM 856 C C . GLU A 1 109 ? 16.931 5.518 -15.372 1.00 96.75 109 GLU A C 1
ATOM 858 O O . GLU A 1 109 ? 17.267 5.831 -16.520 1.00 96.75 109 GLU A O 1
ATOM 863 N N . ARG A 1 110 ? 16.200 4.423 -15.117 1.00 95.06 110 ARG A N 1
ATOM 864 C CA . ARG A 1 110 ? 15.703 3.504 -16.159 1.00 95.06 110 ARG A CA 1
ATOM 865 C C . ARG A 1 110 ? 14.754 4.207 -17.133 1.00 95.06 110 ARG A C 1
ATOM 867 O O . ARG A 1 110 ? 14.850 4.013 -18.340 1.00 95.06 110 ARG A O 1
ATOM 874 N N . MET A 1 111 ? 13.868 5.071 -16.645 1.00 95.06 111 MET A N 1
ATOM 875 C CA . MET A 1 111 ? 12.976 5.846 -17.515 1.00 95.06 111 MET A CA 1
ATOM 876 C C . MET A 1 111 ? 13.728 6.901 -18.327 1.00 95.06 111 MET A C 1
ATOM 878 O O . MET A 1 111 ? 13.431 7.116 -19.504 1.00 95.06 111 MET A O 1
ATOM 882 N N . LYS A 1 112 ? 14.743 7.534 -17.731 1.00 94.06 112 LYS A N 1
ATOM 883 C CA . LYS A 1 112 ? 15.597 8.502 -18.423 1.00 94.06 112 LYS A CA 1
ATOM 884 C C . LYS A 1 112 ? 16.374 7.859 -19.575 1.00 94.06 112 LYS A C 1
ATOM 886 O O . LYS A 1 112 ? 16.523 8.504 -20.612 1.00 94.06 112 LYS A O 1
ATOM 891 N N . SER A 1 113 ? 16.847 6.619 -19.420 1.00 92.88 113 SER A N 1
ATOM 892 C CA . SER A 1 113 ? 17.578 5.906 -20.478 1.00 92.88 113 SER A CA 1
ATOM 893 C C . SER A 1 113 ? 16.684 5.496 -21.654 1.00 92.88 113 SER A C 1
ATOM 895 O O . SER A 1 113 ? 17.129 5.548 -22.799 1.00 92.88 113 SER A O 1
ATOM 897 N N . LEU A 1 114 ? 15.411 5.172 -21.398 1.00 91.56 114 LEU A N 1
ATOM 898 C CA . LEU A 1 114 ? 14.415 4.905 -22.444 1.00 91.56 114 LEU A CA 1
ATOM 899 C C . LEU A 1 114 ? 14.011 6.175 -23.212 1.00 91.56 114 LEU A C 1
ATOM 901 O O . LEU A 1 114 ? 13.701 6.119 -24.405 1.00 91.56 114 LEU A O 1
ATOM 905 N N . GLY A 1 115 ? 14.023 7.334 -22.551 1.00 88.56 115 GLY A N 1
ATOM 906 C CA . GLY A 1 115 ? 13.724 8.619 -23.178 1.00 88.56 115 GLY A CA 1
ATOM 907 C C . GLY A 1 115 ? 12.339 8.637 -23.832 1.00 88.56 115 GLY A C 1
ATOM 908 O O . GLY A 1 115 ? 11.333 8.384 -23.180 1.00 88.56 115 GLY A O 1
ATOM 909 N N . LYS A 1 116 ? 12.276 8.945 -25.135 1.00 88.81 116 LYS A N 1
ATOM 910 C CA . LYS A 1 116 ? 11.011 9.025 -25.896 1.00 88.81 116 LYS A CA 1
ATOM 911 C C . LYS A 1 116 ? 10.482 7.670 -26.384 1.00 88.81 116 LYS A C 1
ATOM 913 O O . LYS A 1 116 ? 9.441 7.640 -27.033 1.00 88.81 116 LYS A O 1
ATOM 918 N N . LEU A 1 117 ? 11.196 6.572 -26.124 1.00 87.19 117 LEU A N 1
ATOM 919 C CA . LEU A 1 117 ? 10.786 5.230 -26.553 1.00 87.19 117 LEU A CA 1
ATOM 920 C C . LEU A 1 117 ? 9.673 4.643 -25.674 1.00 87.19 117 LEU A C 1
ATOM 922 O O . LEU A 1 117 ? 9.051 3.663 -26.071 1.00 87.19 117 LEU A O 1
ATOM 926 N N . ALA A 1 118 ? 9.420 5.232 -24.503 1.00 89.19 118 ALA A N 1
ATOM 927 C CA . ALA A 1 118 ? 8.410 4.779 -23.558 1.00 89.19 118 ALA A CA 1
ATOM 928 C C . ALA A 1 118 ? 7.483 5.932 -23.132 1.00 89.19 118 ALA A C 1
ATOM 930 O O . ALA A 1 118 ? 7.925 7.085 -23.073 1.00 89.19 118 ALA A O 1
ATOM 931 N N . PRO A 1 119 ? 6.215 5.640 -22.786 1.00 91.69 119 PRO A N 1
ATOM 932 C CA . PRO A 1 119 ? 5.350 6.593 -22.102 1.00 91.69 119 PRO A CA 1
ATOM 933 C C . PRO A 1 119 ? 5.983 7.081 -20.798 1.00 91.69 119 PRO A C 1
ATOM 935 O O . PRO A 1 119 ? 6.802 6.391 -20.186 1.00 91.69 119 PRO A O 1
ATOM 938 N N . LYS A 1 120 ? 5.587 8.263 -20.332 1.00 95.12 120 LYS A N 1
ATOM 939 C CA . LYS A 1 120 ? 6.114 8.811 -19.082 1.00 95.12 120 LYS A CA 1
ATOM 940 C C . LYS A 1 120 ? 5.585 8.023 -17.878 1.00 95.12 120 LYS A C 1
ATOM 942 O O . LYS A 1 120 ? 4.400 7.700 -17.813 1.00 95.12 120 LYS A O 1
ATOM 947 N N . LEU A 1 121 ? 6.477 7.742 -16.929 1.00 97.06 121 LEU A N 1
ATOM 948 C CA . LEU A 1 121 ? 6.167 7.114 -15.647 1.00 97.06 121 LEU A CA 1
ATOM 949 C C . LEU A 1 121 ? 6.363 8.147 -14.530 1.00 97.06 121 LEU A C 1
ATOM 951 O O . LEU A 1 121 ? 7.470 8.650 -14.334 1.00 97.06 121 LEU A O 1
ATOM 955 N N . ASN A 1 122 ? 5.294 8.477 -13.813 1.00 96.75 122 ASN A N 1
ATOM 956 C CA . ASN A 1 122 ? 5.324 9.379 -12.666 1.00 96.75 122 ASN A CA 1
ATOM 957 C C . ASN A 1 122 ? 5.538 8.565 -11.388 1.00 96.75 122 ASN A C 1
ATOM 959 O O . ASN A 1 122 ? 4.688 7.754 -11.028 1.00 96.75 122 ASN A O 1
ATOM 963 N N . ILE A 1 123 ? 6.670 8.774 -10.721 1.00 97.56 123 ILE A N 1
ATOM 964 C CA . ILE A 1 123 ? 7.107 7.983 -9.566 1.00 97.56 123 ILE A CA 1
ATOM 965 C C . ILE A 1 123 ? 6.839 8.775 -8.284 1.00 97.56 123 ILE A C 1
ATOM 967 O O . ILE A 1 123 ? 7.289 9.917 -8.168 1.00 97.56 123 ILE A O 1
ATOM 971 N N . PHE A 1 124 ? 6.127 8.176 -7.328 1.00 97.12 124 PHE A N 1
ATOM 972 C CA . PHE A 1 124 ? 5.788 8.803 -6.049 1.00 97.12 124 PHE A CA 1
ATOM 973 C C . PHE A 1 124 ? 6.171 7.909 -4.861 1.00 97.12 124 PHE A C 1
ATOM 975 O O . PHE A 1 124 ? 5.600 6.824 -4.726 1.00 97.12 124 PHE A O 1
ATOM 982 N N . PRO A 1 125 ? 7.084 8.354 -3.979 1.00 97.12 125 PRO A N 1
ATOM 983 C CA . PRO A 1 125 ? 7.360 7.663 -2.725 1.00 97.12 125 PRO A CA 1
ATOM 984 C C . PRO A 1 125 ? 6.276 7.965 -1.681 1.00 97.12 125 PRO A C 1
ATOM 986 O O . PRO A 1 125 ? 5.775 9.090 -1.613 1.00 97.12 125 PRO A O 1
ATOM 989 N N . VAL A 1 126 ? 5.939 6.982 -0.841 1.00 96.12 126 VAL A N 1
ATOM 990 C CA . VAL A 1 126 ? 5.026 7.142 0.302 1.00 96.12 126 VAL A CA 1
ATOM 991 C C . VAL A 1 126 ? 5.527 6.343 1.498 1.00 96.12 126 VAL A C 1
ATOM 993 O O . VAL A 1 126 ? 5.604 5.121 1.463 1.00 96.12 126 VAL A O 1
ATOM 996 N N . TYR A 1 127 ? 5.820 7.043 2.587 1.00 93.81 127 TYR A N 1
ATOM 997 C CA . TYR A 1 127 ? 6.185 6.452 3.872 1.00 93.81 127 TYR A CA 1
ATOM 998 C C . TYR A 1 127 ? 5.816 7.409 5.011 1.00 93.81 127 TYR A C 1
ATOM 1000 O O . TYR A 1 127 ? 5.554 8.594 4.793 1.00 93.81 127 TYR A O 1
ATOM 1008 N N . SER A 1 128 ? 5.782 6.894 6.240 1.00 89.25 128 SER A N 1
ATOM 1009 C CA . SER A 1 128 ? 5.211 7.571 7.417 1.00 89.25 128 SER A CA 1
ATOM 1010 C C . SER A 1 128 ? 5.824 8.937 7.757 1.00 89.25 128 SER A C 1
ATOM 1012 O O . SER A 1 128 ? 5.134 9.791 8.311 1.00 89.25 128 SER A O 1
ATOM 1014 N N . THR A 1 129 ? 7.096 9.164 7.421 1.00 90.19 129 THR A N 1
ATOM 1015 C CA . THR A 1 129 ? 7.831 10.413 7.691 1.00 90.19 129 THR A CA 1
ATOM 1016 C C . THR A 1 129 ? 7.657 11.480 6.605 1.00 90.19 129 THR A C 1
ATOM 1018 O O . THR A 1 129 ? 8.108 12.613 6.787 1.00 90.19 129 THR A O 1
ATOM 1021 N N . LEU A 1 130 ? 7.003 11.159 5.483 1.00 90.69 130 LEU A N 1
ATOM 1022 C CA . LEU A 1 130 ? 6.834 12.083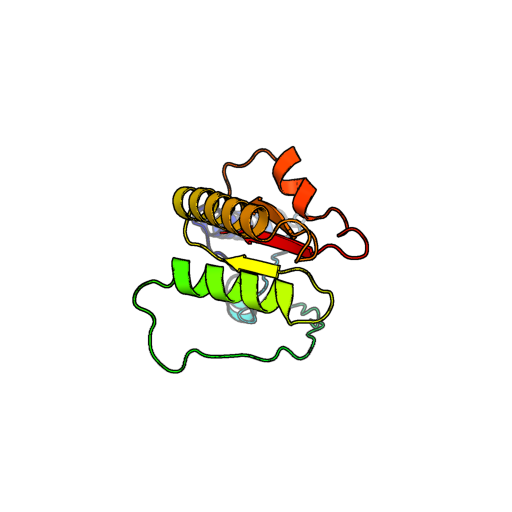 4.364 1.00 90.69 130 LEU A CA 1
ATOM 1023 C C . LEU A 1 130 ? 5.858 13.221 4.732 1.00 90.69 130 LEU A C 1
ATOM 1025 O O . LEU A 1 130 ? 4.813 12.944 5.324 1.00 90.69 130 LEU A O 1
ATOM 1029 N N . PRO A 1 131 ? 6.119 14.490 4.361 1.00 93.00 131 PRO A N 1
ATOM 1030 C CA . PRO A 1 131 ? 5.181 15.586 4.608 1.00 93.00 131 PRO A CA 1
ATOM 1031 C C . PRO A 1 131 ? 3.793 15.327 4.003 1.00 93.00 131 PRO A C 1
ATOM 1033 O O . PRO A 1 131 ? 3.683 14.814 2.888 1.00 93.00 131 PRO A O 1
ATOM 1036 N N . SER A 1 132 ? 2.723 15.739 4.693 1.00 90.12 132 SER A N 1
ATOM 1037 C CA . SER A 1 132 ? 1.333 15.491 4.264 1.00 90.12 132 SER A CA 1
ATOM 1038 C C . SER A 1 132 ? 1.013 16.021 2.864 1.00 90.12 132 SER A C 1
ATOM 1040 O O . SER A 1 132 ? 0.267 15.387 2.118 1.00 90.12 132 SER A O 1
ATOM 1042 N N . GLU A 1 133 ? 1.595 17.160 2.487 1.00 89.56 133 GLU A N 1
ATOM 1043 C CA . GLU A 1 133 ? 1.445 17.729 1.144 1.00 89.56 133 GLU A CA 1
ATOM 1044 C C . GLU A 1 133 ? 1.964 16.764 0.069 1.00 89.56 133 GLU A C 1
ATOM 1046 O O . GLU A 1 133 ? 1.287 16.518 -0.923 1.00 89.56 133 GLU A O 1
ATOM 1051 N N . MET A 1 134 ? 3.116 16.134 0.308 1.00 87.38 134 MET A N 1
ATOM 1052 C CA . MET A 1 134 ? 3.712 15.161 -0.607 1.00 87.38 134 MET A CA 1
ATOM 1053 C C . MET A 1 134 ? 2.933 13.842 -0.631 1.00 87.38 134 MET A C 1
ATOM 1055 O O . MET A 1 134 ? 2.728 13.293 -1.710 1.00 87.38 134 MET A O 1
ATOM 1059 N N . GLN A 1 135 ? 2.431 13.374 0.518 1.00 87.88 135 GLN A N 1
ATOM 1060 C CA . GLN A 1 135 ? 1.565 12.187 0.575 1.00 87.88 135 GLN A CA 1
ATOM 1061 C C . GLN A 1 135 ? 0.278 12.383 -0.233 1.00 87.88 135 GLN A C 1
ATOM 1063 O O . GLN A 1 135 ? -0.188 11.458 -0.886 1.00 87.88 135 GLN A O 1
ATOM 1068 N N . THR A 1 136 ? -0.286 13.593 -0.234 1.00 91.31 136 THR A N 1
ATOM 1069 C CA . THR A 1 136 ? -1.557 13.872 -0.920 1.00 91.31 136 THR A CA 1
ATOM 1070 C C . THR A 1 136 ? -1.426 13.792 -2.443 1.00 91.31 136 THR A C 1
ATOM 1072 O O . THR A 1 136 ? -2.375 13.405 -3.123 1.00 91.31 136 THR A O 1
ATOM 1075 N N . ARG A 1 137 ? -0.235 14.065 -2.990 1.00 91.56 137 ARG A N 1
ATOM 1076 C CA . ARG A 1 137 ? 0.022 14.042 -4.441 1.00 91.56 137 ARG A CA 1
ATOM 1077 C C . ARG A 1 137 ? -0.212 12.677 -5.085 1.00 91.56 137 ARG A C 1
ATOM 1079 O O . ARG A 1 137 ? -0.461 12.603 -6.283 1.00 91.56 137 ARG A O 1
ATOM 1086 N N . ILE A 1 138 ? -0.177 11.587 -4.317 1.00 93.69 138 ILE A N 1
ATOM 1087 C CA . ILE A 1 138 ? -0.456 10.252 -4.864 1.00 93.69 138 ILE A CA 1
ATOM 1088 C C . ILE A 1 138 ? -1.909 10.092 -5.319 1.00 93.69 138 ILE A C 1
ATOM 1090 O O . ILE A 1 138 ? -2.198 9.215 -6.134 1.00 93.69 138 ILE A O 1
ATOM 1094 N N . PHE A 1 139 ? -2.819 10.934 -4.821 1.00 94.31 139 PHE A N 1
ATOM 1095 C CA . PHE A 1 139 ? -4.230 10.932 -5.202 1.00 94.31 139 PHE A CA 1
ATOM 1096 C C . PHE A 1 139 ? -4.511 11.743 -6.469 1.00 94.31 139 PHE A C 1
ATOM 1098 O O . PHE A 1 139 ? -5.615 11.645 -7.006 1.00 94.31 139 PHE A O 1
ATOM 1105 N N . ASP A 1 140 ? -3.531 12.494 -6.977 1.00 94.12 140 ASP A N 1
ATOM 1106 C CA . ASP A 1 140 ? -3.697 13.249 -8.214 1.00 94.12 140 ASP A CA 1
ATOM 1107 C C . ASP A 1 140 ? -3.958 12.287 -9.389 1.00 94.12 140 ASP A C 1
ATOM 1109 O O . ASP A 1 140 ? -3.327 11.222 -9.481 1.00 94.12 140 ASP A O 1
ATOM 1113 N N . PRO A 1 141 ? -4.897 12.620 -10.292 1.00 94.88 141 PRO A N 1
ATOM 1114 C CA . PRO A 1 141 ? -5.229 11.761 -11.417 1.00 94.88 141 PRO A CA 1
ATOM 1115 C C . PRO A 1 141 ? -4.037 11.625 -12.366 1.00 94.88 141 PRO A C 1
ATOM 1117 O O . PRO A 1 141 ? -3.353 12.600 -12.682 1.00 94.88 141 PRO A O 1
ATOM 1120 N N . THR A 1 142 ? -3.815 10.408 -12.856 1.00 95.81 142 THR A N 1
ATOM 1121 C CA . THR A 1 142 ? -2.756 10.140 -13.831 1.00 95.81 142 THR A CA 1
ATOM 1122 C C . THR A 1 142 ? -3.095 10.806 -15.171 1.00 95.81 142 THR A C 1
ATOM 1124 O O . THR A 1 142 ? -4.195 10.591 -15.690 1.00 95.81 142 THR A O 1
ATOM 1127 N N . PRO A 1 143 ? -2.189 11.620 -15.751 1.00 94.50 143 PRO A N 1
ATOM 1128 C CA . PRO A 1 143 ? -2.415 12.240 -17.053 1.00 94.50 143 PRO A CA 1
ATOM 1129 C C . PRO A 1 143 ? -2.642 11.211 -18.168 1.00 94.50 143 PRO A C 1
ATOM 1131 O O . PRO A 1 143 ? -2.114 10.099 -18.133 1.00 94.50 143 PRO A O 1
ATOM 1134 N N . ILE A 1 144 ? -3.402 11.599 -19.196 1.00 92.88 144 ILE A N 1
ATOM 1135 C CA . ILE A 1 144 ? -3.700 10.726 -20.340 1.00 92.88 144 ILE A CA 1
ATOM 1136 C C . ILE A 1 144 ? -2.400 10.343 -21.054 1.00 92.88 144 ILE A C 1
ATOM 1138 O O . ILE A 1 144 ? -1.625 11.209 -21.453 1.00 92.88 144 ILE A O 1
ATOM 1142 N N . GLY A 1 145 ? -2.194 9.040 -21.253 1.00 91.88 145 GLY A N 1
ATOM 1143 C CA . GLY A 1 145 ? -1.001 8.506 -21.914 1.00 91.88 145 GLY A CA 1
ATOM 1144 C C . GLY A 1 145 ? 0.235 8.426 -21.014 1.00 91.88 145 GLY A C 1
ATOM 1145 O O . GLY A 1 145 ? 1.301 8.052 -21.495 1.00 91.88 145 GLY A O 1
ATOM 1146 N N . GLU A 1 146 ? 0.109 8.747 -19.726 1.00 95.31 146 GLU A N 1
ATOM 1147 C CA . GLU A 1 146 ? 1.140 8.520 -18.714 1.00 95.31 146 GLU A CA 1
ATOM 1148 C C . GLU A 1 146 ? 0.714 7.385 -17.770 1.00 95.31 146 GLU A C 1
ATOM 1150 O O . GLU A 1 146 ? -0.450 6.977 -17.736 1.00 95.31 146 GLU A O 1
ATOM 1155 N N . ARG A 1 147 ? 1.664 6.874 -16.986 1.00 97.06 147 ARG A N 1
ATOM 1156 C CA . ARG A 1 147 ? 1.399 5.935 -15.891 1.00 97.06 147 ARG A CA 1
ATOM 1157 C C . ARG A 1 147 ? 1.918 6.512 -14.584 1.00 97.06 147 ARG A C 1
ATOM 1159 O O . ARG A 1 147 ? 2.927 7.217 -14.582 1.00 97.06 147 ARG A O 1
ATOM 1166 N N . LYS A 1 148 ? 1.261 6.211 -13.470 1.00 97.75 148 LYS A N 1
ATOM 1167 C CA . LYS A 1 148 ? 1.754 6.520 -12.126 1.00 97.75 148 LYS A CA 1
ATOM 1168 C C . LYS A 1 148 ? 2.201 5.238 -11.431 1.00 97.75 148 LYS A C 1
ATOM 1170 O O . LYS A 1 148 ? 1.513 4.225 -11.511 1.00 97.75 148 LYS A O 1
ATOM 1175 N N . VAL A 1 149 ? 3.336 5.293 -10.742 1.00 98.31 149 VAL A N 1
ATOM 1176 C CA . VAL A 1 149 ? 3.770 4.267 -9.792 1.00 98.31 149 VAL A CA 1
ATOM 1177 C C . VAL A 1 149 ? 3.907 4.889 -8.410 1.00 98.31 149 VAL A C 1
ATOM 1179 O O . VAL A 1 149 ? 4.606 5.887 -8.228 1.00 98.31 149 VAL A O 1
ATOM 1182 N N . ILE A 1 150 ? 3.211 4.302 -7.443 1.00 98.31 150 ILE A N 1
ATOM 1183 C CA . ILE A 1 150 ? 3.308 4.635 -6.026 1.00 98.31 150 ILE A CA 1
ATOM 1184 C C . ILE A 1 150 ? 4.185 3.566 -5.381 1.00 98.31 150 ILE A C 1
ATOM 1186 O O . ILE A 1 150 ? 3.881 2.379 -5.490 1.00 98.31 150 ILE A O 1
ATOM 1190 N N . VAL A 1 151 ? 5.265 3.983 -4.731 1.00 98.06 151 VAL A N 1
ATOM 1191 C CA . VAL A 1 151 ? 6.185 3.101 -4.010 1.00 98.06 151 VAL A CA 1
ATOM 1192 C C . VAL A 1 151 ? 5.973 3.338 -2.517 1.00 98.06 151 VAL A C 1
ATOM 1194 O O . VAL A 1 151 ? 6.286 4.419 -2.017 1.00 98.06 151 VAL A O 1
ATOM 1197 N N . ALA A 1 152 ? 5.374 2.368 -1.832 1.00 97.31 152 ALA A N 1
ATOM 1198 C CA . ALA A 1 152 ? 4.811 2.531 -0.496 1.00 97.31 152 ALA A CA 1
ATOM 1199 C C . ALA A 1 152 ? 5.325 1.490 0.506 1.00 97.31 152 ALA A C 1
ATOM 1201 O O . ALA A 1 152 ? 5.700 0.385 0.118 1.00 97.31 152 ALA A O 1
ATOM 1202 N N . THR A 1 153 ? 5.293 1.848 1.792 1.00 90.50 153 THR A N 1
ATOM 1203 C CA . THR A 1 153 ? 5.347 0.901 2.923 1.00 90.50 153 THR A CA 1
ATOM 1204 C C . THR A 1 153 ? 3.958 0.444 3.333 1.00 90.50 153 THR A C 1
ATOM 1206 O O . THR A 1 153 ? 3.081 1.337 3.413 1.00 90.50 153 THR A O 1
#

pLDDT: mean 92.74, std 5.9, range [61.31, 98.31]

Radius of gyration: 21.5 Å; chains: 1; bounding box: 42×38×60 Å